Protein AF-A0A7X7MDS0-F1 (afdb_monomer_lite)

Radius of gyration: 14.99 Å; chains: 1; bounding box: 39×28×31 Å

Sequence (74 aa):
MPEMAMGWLLAQPGITSIIFGGRSPGQIAQNARAADIRLDSGMLARIDRLTAPLKQIVGPNADPWLDGAESRVR

Secondary structure (DSSP, 8-state):
-HHHHHHHHHTSTT--------SSHHHHHHHHGGGG----HHHHHHHHHHHHHHHHHH-S---TTS-STT-S--

Structure (mmCIF, N/CA/C/O backbone):
data_AF-A0A7X7MDS0-F1
#
_entry.id   AF-A0A7X7MDS0-F1
#
loop_
_atom_site.group_PDB
_atom_site.id
_atom_site.type_symbol
_atom_site.label_atom_id
_atom_site.label_alt_id
_atom_site.label_comp_id
_atom_site.label_asym_id
_atom_site.label_entity_id
_atom_site.label_seq_id
_atom_site.pdbx_PDB_ins_code
_atom_site.Cartn_x
_atom_site.Cartn_y
_atom_site.Cartn_z
_atom_site.occupancy
_atom_site.B_iso_or_equiv
_atom_site.auth_seq_id
_atom_site.auth_comp_id
_atom_site.auth_asym_id
_atom_site.auth_atom_id
_atom_site.pdbx_PDB_model_num
ATOM 1 N N . MET A 1 1 ? -3.987 11.072 -4.362 1.00 74.25 1 MET A N 1
ATOM 2 C CA . MET A 1 1 ? -4.797 9.837 -4.428 1.00 74.25 1 MET A CA 1
ATOM 3 C C . MET A 1 1 ? -4.170 8.671 -3.637 1.00 74.25 1 MET A C 1
ATOM 5 O O . MET A 1 1 ? -4.151 7.559 -4.159 1.00 74.25 1 MET A O 1
ATOM 9 N N . PRO A 1 2 ? -3.639 8.863 -2.410 1.00 89.88 2 PRO A N 1
ATOM 10 C CA . PRO A 1 2 ? -3.131 7.742 -1.610 1.00 89.88 2 PRO A CA 1
ATOM 11 C C . PRO A 1 2 ? -4.221 6.708 -1.297 1.00 89.88 2 PRO A C 1
ATOM 13 O O . PRO A 1 2 ? -3.969 5.511 -1.402 1.00 89.88 2 PRO A O 1
ATOM 16 N N . GLU A 1 3 ? -5.442 7.154 -0.995 1.00 93.12 3 GLU A N 1
ATOM 17 C CA . GLU A 1 3 ? -6.553 6.274 -0.638 1.00 93.12 3 GLU A CA 1
ATOM 18 C C . GLU A 1 3 ? -6.872 5.259 -1.746 1.00 93.12 3 GLU A C 1
ATOM 20 O O . GLU A 1 3 ? -7.008 4.078 -1.452 1.00 93.12 3 GLU A O 1
ATOM 25 N N . MET A 1 4 ? -6.870 5.670 -3.021 1.00 93.12 4 MET A N 1
ATOM 26 C CA . MET A 1 4 ? -7.114 4.783 -4.170 1.00 93.12 4 MET A CA 1
ATOM 27 C C . MET A 1 4 ? -6.035 3.704 -4.327 1.00 93.12 4 MET A C 1
ATOM 29 O O . MET A 1 4 ? -6.352 2.543 -4.571 1.00 93.12 4 MET A O 1
ATOM 33 N N . ALA A 1 5 ? -4.759 4.077 -4.184 1.00 93.88 5 ALA A N 1
ATOM 34 C CA . ALA A 1 5 ? -3.652 3.125 -4.276 1.00 93.88 5 ALA A CA 1
ATOM 35 C C . ALA A 1 5 ? -3.708 2.092 -3.139 1.00 93.88 5 ALA A C 1
ATOM 37 O O . ALA A 1 5 ? -3.498 0.901 -3.359 1.00 93.88 5 ALA A O 1
ATOM 38 N N . MET A 1 6 ? -4.054 2.542 -1.933 1.00 95.94 6 MET A N 1
ATOM 39 C CA . MET A 1 6 ? -4.250 1.677 -0.773 1.00 95.94 6 MET A CA 1
ATOM 40 C C . MET A 1 6 ? -5.489 0.782 -0.901 1.00 95.94 6 MET A C 1
ATOM 42 O O . MET A 1 6 ? -5.414 -0.399 -0.578 1.00 95.94 6 MET A O 1
ATOM 46 N N . GLY A 1 7 ? -6.599 1.304 -1.428 1.00 95.94 7 GLY A N 1
ATOM 47 C CA . GLY A 1 7 ? -7.796 0.517 -1.731 1.00 95.94 7 GLY A CA 1
ATOM 48 C C . GLY A 1 7 ? -7.525 -0.564 -2.781 1.00 95.94 7 GLY A C 1
ATOM 49 O O . GLY A 1 7 ? -7.977 -1.695 -2.633 1.00 95.94 7 GLY A O 1
ATOM 50 N N . TRP A 1 8 ? -6.709 -0.264 -3.800 1.00 96.25 8 TRP A N 1
ATOM 51 C CA . TRP A 1 8 ? -6.238 -1.274 -4.756 1.00 96.25 8 TRP A CA 1
ATOM 52 C C . TRP A 1 8 ? -5.413 -2.376 -4.091 1.00 96.25 8 TRP A C 1
ATOM 54 O O . TRP A 1 8 ? -5.603 -3.546 -4.421 1.00 96.25 8 TRP A O 1
ATOM 64 N N . LEU A 1 9 ? -4.537 -2.018 -3.145 1.00 95.56 9 LEU A N 1
ATOM 65 C CA . LEU A 1 9 ? -3.725 -2.984 -2.407 1.00 95.56 9 LEU A CA 1
ATOM 66 C C . LEU A 1 9 ? -4.601 -3.902 -1.539 1.00 95.56 9 LEU A C 1
ATOM 68 O O . LEU A 1 9 ? -4.413 -5.113 -1.567 1.00 95.56 9 LEU A O 1
ATOM 72 N N . LEU A 1 10 ? -5.595 -3.344 -0.839 1.00 96.00 10 LEU A N 1
ATOM 73 C CA . LEU A 1 10 ? -6.574 -4.105 -0.048 1.00 96.00 10 LEU A CA 1
ATOM 74 C C . LEU A 1 10 ? -7.486 -5.002 -0.899 1.00 96.00 10 LEU A C 1
ATOM 76 O O . LEU A 1 10 ? -8.006 -5.992 -0.398 1.00 96.00 10 LEU A O 1
ATOM 80 N N . ALA A 1 11 ? -7.684 -4.677 -2.178 1.00 96.06 11 ALA A N 1
ATOM 81 C CA . ALA A 1 11 ? -8.463 -5.501 -3.098 1.00 96.06 11 ALA A CA 1
ATOM 82 C C . ALA A 1 11 ? -7.688 -6.720 -3.644 1.00 96.06 11 ALA A C 1
ATOM 84 O O . ALA A 1 11 ? -8.284 -7.557 -4.323 1.00 96.06 11 ALA A O 1
ATOM 85 N N . GLN A 1 12 ? -6.375 -6.830 -3.393 1.00 95.19 12 GLN A N 1
ATOM 86 C CA . GLN A 1 12 ? -5.572 -7.941 -3.905 1.00 95.19 12 GLN A CA 1
ATOM 87 C C . GLN A 1 12 ? -5.790 -9.238 -3.109 1.00 95.19 12 GLN A C 1
ATOM 89 O O . GLN A 1 12 ? -5.876 -9.208 -1.878 1.00 95.19 12 GLN A O 1
ATOM 94 N N . PRO A 1 13 ? -5.798 -10.405 -3.779 1.00 94.50 13 PRO A N 1
ATOM 95 C CA . PRO A 1 13 ? -5.841 -11.692 -3.097 1.00 94.50 13 PRO A CA 1
ATOM 96 C C . PRO A 1 13 ? -4.685 -11.854 -2.101 1.00 94.50 13 PRO A C 1
ATOM 98 O O . PRO A 1 13 ? -3.524 -11.625 -2.434 1.00 94.50 13 PRO A O 1
ATOM 101 N N . GLY A 1 14 ? -5.006 -12.281 -0.878 1.00 95.88 14 GLY A N 1
ATOM 102 C CA . GLY A 1 14 ? -4.018 -12.548 0.173 1.00 95.88 14 GLY A CA 1
ATOM 103 C C . GLY A 1 14 ? -3.576 -11.326 0.985 1.00 95.88 14 GLY A C 1
ATOM 104 O O . GLY A 1 14 ? -2.861 -11.498 1.969 1.00 95.88 14 GLY A O 1
ATOM 105 N N . ILE A 1 15 ? -4.024 -10.115 0.639 1.00 95.62 15 ILE A N 1
ATOM 106 C CA . ILE A 1 15 ? -3.770 -8.913 1.439 1.00 95.62 15 ILE A CA 1
ATOM 107 C C . ILE A 1 15 ? -4.924 -8.703 2.421 1.00 95.62 15 ILE A C 1
ATOM 109 O O . ILE A 1 15 ? -6.057 -8.457 2.025 1.00 95.62 15 ILE A O 1
ATOM 113 N N . THR A 1 16 ? -4.636 -8.796 3.719 1.00 94.62 16 THR A N 1
ATOM 114 C CA . THR A 1 16 ? -5.631 -8.603 4.792 1.00 94.62 16 THR A CA 1
ATOM 115 C C . THR A 1 16 ? -5.488 -7.265 5.510 1.00 94.62 16 THR A C 1
ATOM 117 O O . THR A 1 16 ? -6.429 -6.800 6.151 1.00 94.62 16 THR A O 1
ATOM 120 N N . SER A 1 17 ? -4.319 -6.633 5.415 1.00 95.19 17 SER A N 1
ATOM 121 C CA . SER A 1 17 ? -4.037 -5.332 6.008 1.00 95.19 17 SER A CA 1
ATOM 122 C C . SER A 1 17 ? -2.956 -4.599 5.221 1.00 95.19 17 SER A C 1
ATOM 124 O O . SER A 1 17 ? -2.210 -5.188 4.438 1.00 95.19 17 SER A O 1
ATOM 126 N N . ILE A 1 18 ? -2.884 -3.288 5.431 1.00 94.81 18 ILE A N 1
ATOM 127 C CA . ILE A 1 18 ? -1.861 -2.415 4.861 1.00 94.81 18 ILE A CA 1
ATOM 128 C C . ILE A 1 18 ? -1.273 -1.553 5.974 1.00 94.81 18 ILE A C 1
ATOM 130 O O . ILE A 1 18 ? -1.971 -1.187 6.921 1.00 94.81 18 ILE A O 1
ATOM 134 N N . ILE A 1 19 ? 0.004 -1.204 5.847 1.00 94.94 19 ILE A N 1
ATOM 135 C CA . ILE A 1 19 ? 0.682 -0.282 6.758 1.00 94.94 19 ILE A CA 1
ATOM 136 C C . ILE A 1 19 ? 0.965 0.999 5.980 1.00 94.94 19 ILE A C 1
ATOM 138 O O . ILE A 1 19 ? 1.607 0.963 4.932 1.00 94.94 19 ILE A O 1
ATOM 142 N N . PHE A 1 20 ? 0.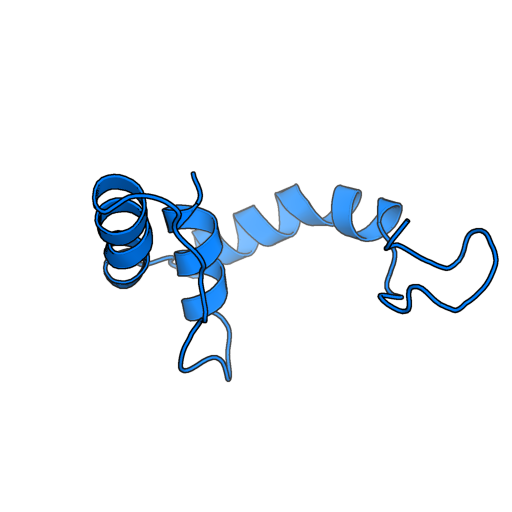487 2.132 6.489 1.00 94.56 20 PHE A N 1
ATOM 143 C CA . PHE A 1 20 ? 0.729 3.445 5.898 1.00 94.56 20 PHE A CA 1
ATOM 144 C C . PHE A 1 20 ? 1.268 4.424 6.939 1.00 94.56 20 PHE A C 1
ATOM 146 O O . PHE A 1 20 ? 0.900 4.385 8.112 1.00 94.56 20 PHE A O 1
ATOM 153 N N . GLY A 1 21 ? 2.131 5.335 6.495 1.00 94.19 21 GLY A N 1
ATOM 154 C CA . GLY A 1 21 ? 2.576 6.466 7.303 1.00 94.19 21 GLY A CA 1
ATOM 155 C C . GLY A 1 21 ? 1.634 7.666 7.184 1.00 94.19 21 GLY A C 1
ATOM 156 O O . GLY A 1 21 ? 0.884 7.802 6.218 1.00 94.19 21 GLY A O 1
ATOM 157 N N . GLY A 1 22 ? 1.722 8.584 8.142 1.00 95.00 22 GLY A N 1
ATOM 158 C CA . GLY A 1 22 ? 1.115 9.909 8.063 1.00 95.00 22 GLY A CA 1
ATOM 159 C C . GLY A 1 22 ? 1.823 10.862 9.018 1.00 95.00 22 GLY A C 1
ATOM 160 O O . GLY A 1 22 ? 2.127 10.500 10.150 1.00 95.00 22 GLY A O 1
ATOM 161 N N .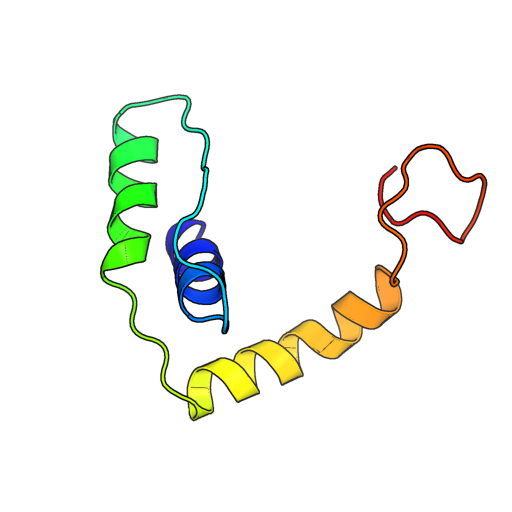 ARG A 1 23 ? 2.125 12.072 8.547 1.00 97.12 23 ARG A N 1
ATOM 162 C CA . ARG A 1 23 ? 2.822 13.124 9.306 1.00 97.12 23 ARG A CA 1
ATOM 163 C C . ARG A 1 23 ? 1.852 14.105 9.969 1.00 97.12 23 ARG A C 1
ATOM 165 O O . ARG A 1 23 ? 2.286 14.965 10.725 1.00 97.12 23 ARG A O 1
ATOM 172 N N . SER A 1 24 ? 0.555 13.999 9.683 1.00 97.75 24 SER A N 1
ATOM 173 C CA . SER A 1 24 ? -0.492 14.813 10.300 1.00 97.75 24 SER A CA 1
ATOM 174 C C . SER A 1 24 ? -1.795 14.023 10.477 1.00 97.75 24 SER A C 1
ATOM 176 O O . SER A 1 24 ? -2.048 13.083 9.716 1.00 97.75 24 SER A O 1
ATOM 178 N N . PRO A 1 25 ? -2.672 14.422 11.418 1.00 97.69 25 PRO A N 1
ATOM 179 C CA . PRO A 1 25 ? -3.976 13.781 11.602 1.00 97.69 25 PRO A CA 1
ATOM 180 C C . PRO A 1 25 ? -4.832 13.762 10.329 1.00 97.69 25 PRO A C 1
ATOM 182 O O . PRO A 1 25 ? -5.486 12.765 10.036 1.00 97.69 25 PRO A O 1
ATOM 185 N N . GLY A 1 26 ? -4.779 14.830 9.526 1.00 97.12 26 GLY A N 1
ATOM 186 C CA . GLY A 1 26 ? -5.507 14.906 8.256 1.00 97.12 26 GLY A CA 1
ATOM 187 C C . GLY A 1 26 ? -5.055 13.851 7.241 1.00 97.12 26 GLY A C 1
ATOM 188 O O . GLY A 1 26 ? -5.889 13.287 6.536 1.00 97.12 26 GLY A O 1
ATOM 189 N N . GLN A 1 27 ? -3.758 13.528 7.207 1.00 96.12 27 GLN A N 1
ATOM 190 C CA . GLN A 1 27 ? -3.235 12.455 6.356 1.00 96.12 27 GLN A CA 1
ATOM 191 C C . GLN A 1 27 ? -3.695 11.079 6.837 1.00 96.12 27 GLN A C 1
ATOM 193 O O . GLN A 1 27 ? -4.082 10.252 6.019 1.00 96.12 27 GLN A O 1
ATOM 198 N N . ILE A 1 28 ? -3.716 10.844 8.152 1.00 96.50 28 ILE A N 1
ATOM 199 C CA . ILE A 1 28 ? -4.224 9.587 8.720 1.00 96.50 28 ILE A CA 1
ATOM 200 C C . ILE A 1 28 ? -5.703 9.404 8.372 1.00 96.50 28 ILE A C 1
ATOM 202 O O . ILE A 1 28 ? -6.087 8.351 7.869 1.00 96.50 28 ILE A O 1
ATOM 206 N N . ALA A 1 29 ? -6.517 10.447 8.557 1.00 95.94 29 ALA A N 1
ATOM 207 C CA . ALA A 1 29 ? -7.931 10.422 8.193 1.00 95.94 29 ALA A CA 1
ATOM 208 C C . ALA A 1 29 ? -8.136 10.210 6.684 1.00 95.94 29 ALA A C 1
ATOM 210 O O . ALA A 1 29 ? -9.049 9.494 6.282 1.00 95.94 29 ALA A O 1
ATOM 211 N N . GLN A 1 30 ? -7.285 10.800 5.836 1.00 95.81 30 GLN A N 1
ATOM 212 C CA . GLN A 1 30 ? -7.315 10.549 4.397 1.00 95.81 30 GLN A CA 1
ATOM 213 C C . GLN A 1 30 ? -6.982 9.100 4.050 1.00 95.81 30 GLN A C 1
ATOM 215 O O . GLN A 1 30 ? -7.701 8.488 3.265 1.00 95.81 30 GLN A O 1
ATOM 220 N N . ASN A 1 31 ? -5.927 8.551 4.642 1.00 95.88 31 ASN A N 1
ATOM 221 C CA . ASN A 1 31 ? -5.487 7.194 4.367 1.00 95.88 31 ASN A CA 1
ATOM 222 C C . ASN A 1 31 ? -6.513 6.154 4.831 1.00 95.88 31 ASN A C 1
ATOM 224 O O . ASN A 1 31 ? -6.771 5.194 4.111 1.00 95.88 31 ASN A O 1
ATOM 228 N N . ALA A 1 32 ? -7.155 6.384 5.981 1.00 94.94 32 ALA A N 1
ATOM 229 C CA . ALA A 1 32 ? -8.184 5.503 6.530 1.00 94.94 32 ALA A CA 1
ATOM 230 C C . ALA A 1 32 ? -9.382 5.305 5.581 1.00 94.94 32 ALA A C 1
ATOM 232 O O . ALA A 1 32 ? -9.947 4.214 5.541 1.00 94.94 32 ALA A O 1
ATOM 233 N N . ARG A 1 33 ? -9.716 6.304 4.747 1.00 95.94 33 ARG A N 1
ATOM 234 C CA . ARG A 1 33 ? -10.782 6.189 3.731 1.00 95.94 33 ARG A CA 1
ATOM 235 C C . ARG A 1 33 ? -10.510 5.129 2.662 1.00 95.94 33 ARG A C 1
ATOM 237 O O . ARG A 1 33 ? -11.424 4.766 1.933 1.00 95.94 33 ARG A O 1
ATOM 244 N N . ALA A 1 34 ? -9.282 4.616 2.554 1.00 96.31 34 ALA A N 1
ATOM 245 C CA . ALA A 1 34 ? -8.971 3.504 1.659 1.00 96.31 34 ALA A CA 1
ATOM 246 C C . ALA A 1 34 ? -9.813 2.251 1.952 1.00 96.31 34 ALA A C 1
ATOM 248 O O . ALA A 1 34 ? -10.119 1.509 1.024 1.00 96.31 34 ALA A O 1
ATOM 249 N N . ALA A 1 35 ? -10.212 2.038 3.212 1.00 94.75 35 ALA A N 1
ATOM 250 C CA . ALA A 1 35 ? -11.034 0.898 3.619 1.00 94.75 35 ALA A CA 1
ATOM 251 C C . ALA A 1 35 ? -12.446 0.912 3.001 1.00 94.75 35 ALA A C 1
ATOM 253 O O . ALA A 1 35 ? -13.058 -0.142 2.845 1.00 94.75 35 ALA A O 1
ATOM 254 N N . ASP A 1 36 ? -12.945 2.090 2.616 1.00 95.62 36 ASP A N 1
ATOM 255 C CA . ASP A 1 36 ? -14.267 2.250 2.004 1.00 95.62 36 ASP A CA 1
ATOM 256 C C . ASP A 1 36 ? -14.240 2.084 0.477 1.00 95.62 36 ASP A C 1
ATOM 258 O O . ASP A 1 36 ? -15.288 2.013 -0.173 1.00 95.62 36 ASP A O 1
ATOM 262 N N . ILE A 1 37 ? -13.049 2.023 -0.126 1.00 95.12 37 ILE A N 1
ATOM 263 C CA . ILE A 1 37 ? -12.902 1.909 -1.574 1.00 95.12 37 ILE A CA 1
ATOM 264 C C . ILE A 1 37 ? -13.170 0.470 -1.999 1.00 95.12 37 ILE A C 1
ATOM 266 O O . ILE A 1 37 ? -12.453 -0.459 -1.637 1.00 95.12 37 ILE A O 1
ATOM 270 N N . ARG A 1 38 ? -14.187 0.300 -2.845 1.00 93.88 38 ARG A N 1
ATOM 271 C CA . ARG A 1 38 ? -14.510 -0.971 -3.494 1.00 93.88 38 ARG A CA 1
ATOM 272 C C . ARG A 1 38 ? -14.185 -0.874 -4.975 1.00 93.88 38 ARG A C 1
ATOM 274 O O . ARG A 1 38 ? -14.716 -0.011 -5.669 1.00 93.88 38 ARG A O 1
ATOM 281 N N . LEU A 1 39 ? -13.317 -1.761 -5.447 1.00 94.19 39 LEU A N 1
ATOM 282 C CA . LEU A 1 39 ? -12.948 -1.866 -6.854 1.00 94.19 39 LEU A CA 1
ATOM 283 C C . LEU A 1 39 ? -13.535 -3.156 -7.410 1.00 94.19 39 LEU A C 1
ATOM 285 O O . LEU A 1 39 ? -13.207 -4.242 -6.937 1.00 94.19 39 LEU A O 1
ATOM 289 N N . ASP A 1 40 ? -14.412 -3.035 -8.400 1.00 95.12 40 ASP A 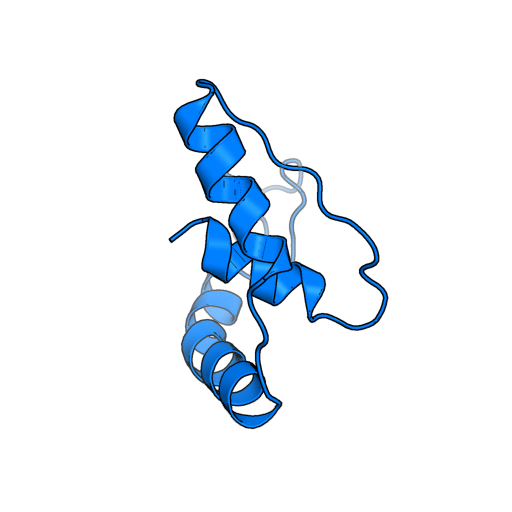N 1
ATOM 290 C CA . ASP A 1 40 ? -14.896 -4.199 -9.132 1.00 95.12 40 ASP A CA 1
ATOM 291 C C . ASP A 1 40 ? -13.809 -4.781 -10.055 1.00 95.12 40 ASP A C 1
ATOM 293 O O . ASP A 1 40 ? -12.752 -4.185 -10.297 1.00 95.12 40 ASP A O 1
ATOM 297 N N . SER A 1 41 ? -14.082 -5.970 -10.590 1.00 94.75 41 SER A N 1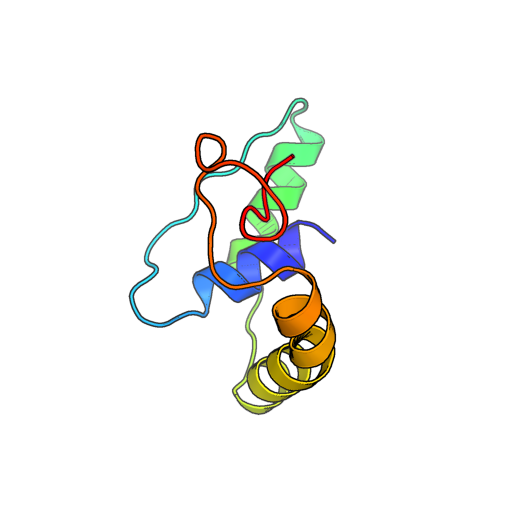
ATOM 298 C CA . SER A 1 41 ? -13.167 -6.685 -11.482 1.00 94.75 41 SER A CA 1
ATOM 299 C C . SER A 1 41 ? -12.827 -5.900 -12.755 1.00 94.75 41 SER A C 1
ATOM 301 O O . SER A 1 41 ? -11.700 -5.987 -13.244 1.00 94.75 41 SER A O 1
ATOM 303 N N . GLY A 1 42 ? -13.758 -5.097 -13.278 1.00 97.31 42 GLY A N 1
ATOM 304 C CA . GLY A 1 42 ? -13.525 -4.249 -14.444 1.00 97.31 42 GLY A CA 1
ATOM 305 C C . GLY A 1 42 ? -12.550 -3.111 -14.141 1.00 97.31 42 GLY A C 1
ATOM 306 O O . GLY A 1 42 ? -11.653 -2.825 -14.940 1.00 97.31 42 GLY A O 1
ATOM 307 N N . MET A 1 43 ? -12.681 -2.493 -12.968 1.00 95.81 43 MET A N 1
ATOM 308 C CA . MET A 1 43 ? -11.786 -1.442 -12.499 1.00 95.81 43 MET A CA 1
ATOM 309 C C . MET A 1 43 ? -10.383 -1.982 -12.226 1.00 95.81 43 MET A C 1
ATOM 311 O O . MET A 1 43 ? -9.407 -1.377 -12.669 1.00 95.81 43 MET A O 1
ATOM 315 N N . LEU A 1 44 ? -10.270 -3.142 -11.571 1.00 95.69 44 LEU A N 1
ATOM 316 C CA . LEU A 1 44 ? -8.986 -3.813 -11.345 1.00 95.69 44 LEU A CA 1
ATOM 317 C C . LEU A 1 44 ? -8.276 -4.111 -12.672 1.00 95.69 44 LEU A C 1
ATOM 319 O O . LEU A 1 44 ? -7.138 -3.687 -12.868 1.00 95.69 44 LEU A O 1
ATOM 323 N N . ALA A 1 45 ? -8.984 -4.710 -13.635 1.00 96.25 45 ALA A N 1
ATOM 324 C CA . ALA A 1 45 ? -8.433 -4.989 -14.961 1.00 96.25 45 ALA A CA 1
ATOM 325 C C . ALA A 1 45 ? -8.007 -3.713 -15.710 1.00 96.25 45 ALA A C 1
ATOM 327 O O . ALA A 1 45 ? -7.015 -3.705 -16.447 1.00 96.25 45 ALA A O 1
ATOM 328 N N . ARG A 1 46 ? -8.740 -2.606 -15.532 1.00 97.12 46 ARG A N 1
ATOM 329 C CA . ARG A 1 46 ? -8.373 -1.307 -16.108 1.00 97.12 46 ARG A CA 1
ATOM 330 C C . ARG A 1 46 ? -7.097 -0.754 -15.477 1.00 97.12 46 ARG A C 1
ATOM 332 O O . ARG A 1 46 ? -6.238 -0.272 -16.214 1.00 97.12 46 ARG A O 1
ATOM 339 N N . ILE A 1 47 ? -6.963 -0.825 -14.154 1.00 95.19 47 ILE A N 1
ATOM 340 C CA . ILE A 1 47 ? -5.755 -0.397 -13.433 1.00 95.19 47 ILE A CA 1
ATOM 341 C C . ILE A 1 47 ? -4.549 -1.216 -13.899 1.00 95.19 47 ILE A C 1
ATOM 343 O O . ILE A 1 47 ? -3.503 -0.642 -14.209 1.00 95.19 47 ILE A O 1
ATOM 347 N N . ASP A 1 48 ? -4.696 -2.533 -14.030 1.00 94.62 48 ASP A N 1
ATOM 348 C CA . ASP A 1 48 ? -3.615 -3.394 -14.510 1.00 94.62 48 ASP A CA 1
ATOM 349 C C . ASP A 1 48 ? -3.173 -3.033 -15.925 1.00 94.62 48 ASP A C 1
ATOM 351 O O . ASP A 1 48 ? -1.978 -2.867 -16.170 1.00 94.62 48 ASP A O 1
ATOM 355 N N . ARG A 1 49 ? -4.122 -2.807 -16.840 1.00 97.50 49 ARG A N 1
ATOM 356 C CA . ARG A 1 49 ? -3.812 -2.386 -18.212 1.00 97.50 49 ARG A CA 1
ATOM 357 C C . ARG A 1 49 ? -3.075 -1.048 -18.259 1.00 97.50 49 ARG A C 1
ATOM 359 O O . ARG A 1 49 ? -2.120 -0.907 -19.015 1.00 97.50 49 ARG A O 1
ATOM 366 N N . LEU A 1 50 ? -3.520 -0.071 -17.468 1.00 96.88 50 LEU A N 1
ATOM 367 C CA . LEU A 1 50 ? -2.918 1.265 -17.436 1.00 96.88 50 LEU A CA 1
ATOM 368 C C . LEU A 1 50 ? -1.514 1.255 -16.822 1.00 96.88 50 LEU A C 1
ATOM 370 O O . LEU A 1 50 ? -0.659 2.031 -17.237 1.00 96.88 50 LEU A O 1
ATOM 374 N N . THR A 1 51 ? -1.273 0.384 -15.842 1.00 93.88 51 THR A N 1
ATOM 375 C CA . THR A 1 51 ? 0.007 0.319 -15.122 1.00 93.88 51 THR A CA 1
ATOM 376 C C . THR A 1 51 ? 1.017 -0.635 -15.756 1.00 93.88 51 THR A C 1
ATOM 378 O O . THR A 1 51 ? 2.204 -0.522 -15.460 1.00 93.88 51 THR A O 1
ATOM 381 N N . ALA A 1 52 ? 0.597 -1.542 -16.644 1.00 94.88 52 ALA A N 1
ATOM 382 C CA . ALA A 1 52 ? 1.478 -2.524 -17.277 1.00 94.88 52 ALA A CA 1
ATOM 383 C C . ALA A 1 52 ? 2.718 -1.917 -17.971 1.00 94.88 52 ALA A C 1
ATOM 385 O O . ALA A 1 52 ? 3.814 -2.409 -17.700 1.00 94.88 52 ALA A O 1
ATOM 386 N N . PRO A 1 53 ? 2.621 -0.833 -18.773 1.00 95.81 53 PRO A N 1
ATOM 387 C CA . PRO A 1 53 ? 3.806 -0.231 -19.391 1.00 95.81 53 PRO A CA 1
ATOM 388 C C . PRO A 1 53 ? 4.799 0.303 -18.353 1.00 95.81 53 PRO A C 1
ATOM 390 O O . PRO A 1 53 ? 6.006 0.130 -18.486 1.00 95.81 53 PRO A O 1
ATOM 393 N N . LEU A 1 54 ? 4.292 0.898 -17.268 1.00 92.06 54 LEU A N 1
ATOM 394 C CA . LEU A 1 54 ? 5.137 1.383 -16.181 1.00 92.06 54 LEU A CA 1
ATOM 395 C C . LEU A 1 54 ? 5.819 0.223 -15.446 1.00 92.06 54 LEU A C 1
ATOM 397 O O . LEU A 1 54 ? 7.009 0.305 -15.166 1.00 92.06 54 LEU A O 1
ATOM 401 N N . LYS A 1 55 ? 5.097 -0.873 -15.176 1.00 88.94 55 LYS A N 1
ATOM 402 C CA . LYS A 1 55 ? 5.660 -2.081 -14.548 1.00 88.94 55 LYS A CA 1
ATOM 403 C C . LYS A 1 55 ? 6.807 -2.674 -15.383 1.00 88.94 55 LYS A C 1
ATOM 405 O O . LYS A 1 55 ? 7.765 -3.170 -14.802 1.00 88.94 55 LYS A O 1
ATOM 410 N N . GLN A 1 56 ? 6.741 -2.586 -16.716 1.00 89.50 56 GLN A N 1
ATOM 411 C CA . GLN A 1 56 ? 7.829 -3.016 -17.608 1.00 89.50 56 GLN A CA 1
ATOM 412 C C . GLN A 1 56 ? 9.069 -2.121 -17.502 1.00 89.50 56 GLN A C 1
ATOM 414 O O . GLN A 1 56 ? 10.176 -2.640 -17.447 1.00 89.50 56 GLN A O 1
ATOM 419 N N . ILE A 1 57 ? 8.885 -0.798 -17.440 1.00 88.06 57 ILE A N 1
ATOM 420 C CA . ILE A 1 57 ? 9.988 0.169 -17.294 1.00 88.06 57 ILE A CA 1
ATOM 421 C C . ILE A 1 57 ? 10.657 0.033 -15.924 1.00 88.06 57 ILE A C 1
ATOM 423 O O . ILE A 1 57 ? 11.877 0.081 -15.817 1.00 88.06 57 ILE A O 1
ATOM 427 N N . VAL A 1 58 ? 9.844 -0.114 -14.877 1.00 84.88 58 VAL A N 1
ATOM 428 C CA . VAL A 1 58 ? 10.304 -0.233 -13.491 1.00 84.88 58 VAL A CA 1
ATOM 429 C C . VAL A 1 58 ? 11.000 -1.576 -13.263 1.00 84.88 58 VAL A C 1
ATOM 431 O O . VAL A 1 58 ? 11.943 -1.644 -12.493 1.00 84.88 58 VAL A O 1
ATOM 434 N N . GLY A 1 59 ? 10.587 -2.642 -13.944 1.00 81.88 59 GLY A N 1
ATOM 435 C CA . GLY A 1 59 ? 11.236 -3.941 -13.825 1.00 81.88 59 GLY A CA 1
ATOM 436 C C . GLY A 1 59 ? 10.894 -4.696 -12.527 1.00 81.88 59 GLY A C 1
ATOM 437 O O . GLY A 1 59 ? 10.247 -4.181 -11.600 1.00 81.88 59 GLY A O 1
ATOM 438 N N . PRO A 1 60 ? 11.266 -5.983 -12.457 1.00 81.12 60 PRO A N 1
ATOM 439 C CA . PRO A 1 60 ? 10.790 -6.888 -11.414 1.00 81.12 60 PRO A CA 1
ATOM 440 C C . PRO A 1 60 ? 11.562 -6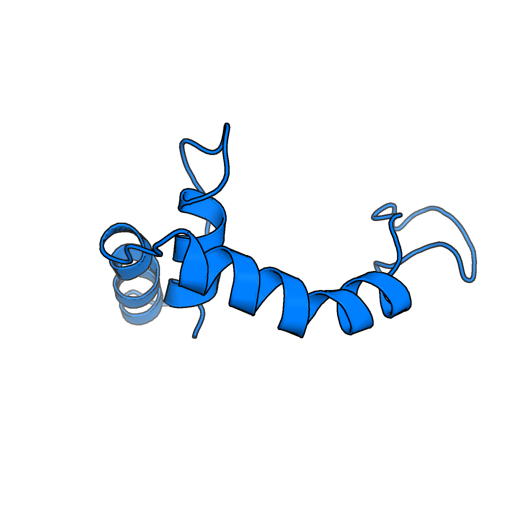.779 -10.093 1.00 81.12 60 PRO A C 1
ATOM 442 O O . PRO A 1 60 ? 11.010 -7.115 -9.046 1.00 81.12 60 PRO A O 1
ATOM 445 N N . ASN A 1 61 ? 12.809 -6.314 -10.122 1.00 82.00 61 ASN A N 1
ATOM 446 C CA . ASN A 1 61 ? 13.735 -6.458 -9.006 1.00 82.00 61 ASN A CA 1
ATOM 447 C C . ASN A 1 61 ? 13.714 -5.240 -8.069 1.00 82.00 61 ASN A C 1
ATOM 449 O O . ASN A 1 61 ? 14.006 -4.116 -8.468 1.00 82.00 61 ASN A O 1
ATOM 453 N N . ALA A 1 62 ? 13.344 -5.493 -6.814 1.00 78.88 62 ALA A N 1
ATOM 454 C CA . ALA A 1 62 ? 13.215 -4.497 -5.754 1.00 78.88 62 ALA A CA 1
ATOM 455 C C . ALA A 1 62 ? 14.456 -4.375 -4.858 1.00 78.88 62 ALA A C 1
ATOM 457 O O . ALA A 1 62 ? 14.387 -3.662 -3.860 1.00 78.88 62 ALA A O 1
ATOM 458 N N . ASP A 1 63 ? 15.536 -5.097 -5.157 1.00 82.69 63 ASP A N 1
ATOM 459 C CA . ASP A 1 63 ? 16.738 -5.117 -4.330 1.00 82.69 63 ASP A CA 1
ATOM 460 C C . ASP A 1 63 ? 17.566 -3.837 -4.538 1.00 82.69 63 ASP A C 1
ATOM 462 O O . ASP A 1 63 ? 18.069 -3.610 -5.645 1.00 82.69 63 ASP A O 1
ATOM 466 N N . PRO A 1 64 ? 17.724 -2.987 -3.509 1.00 75.56 64 PRO A N 1
ATOM 467 C CA . PRO A 1 64 ? 18.533 -1.778 -3.613 1.00 75.56 64 PRO A CA 1
ATOM 468 C C . PRO A 1 64 ? 20.048 -2.054 -3.612 1.00 75.56 64 PRO A C 1
ATOM 470 O O . PRO A 1 64 ? 20.821 -1.131 -3.847 1.00 75.56 64 PRO A O 1
ATOM 473 N N . TRP A 1 65 ? 20.489 -3.288 -3.333 1.00 78.81 65 TRP A N 1
ATOM 474 C CA . TRP A 1 65 ? 21.905 -3.659 -3.195 1.00 78.81 65 TRP A CA 1
ATOM 475 C C . TRP A 1 65 ? 22.474 -4.425 -4.396 1.00 78.81 65 TRP A C 1
ATOM 477 O O . TRP A 1 65 ? 23.649 -4.785 -4.383 1.00 78.81 65 TRP A O 1
ATOM 487 N N . LEU A 1 66 ? 21.661 -4.690 -5.421 1.00 71.62 66 LEU A N 1
ATOM 488 C CA . LEU A 1 66 ? 22.120 -5.260 -6.688 1.00 71.62 66 LEU A CA 1
ATOM 489 C C . LEU A 1 66 ? 22.511 -4.142 -7.666 1.00 71.62 66 LEU A C 1
ATOM 491 O O . LEU A 1 66 ? 21.708 -3.264 -7.982 1.00 71.62 66 LEU A O 1
ATOM 495 N N . ASP A 1 67 ? 23.743 -4.201 -8.167 1.00 63.81 67 ASP A N 1
ATOM 496 C CA . ASP A 1 67 ? 24.319 -3.194 -9.061 1.00 63.81 67 ASP A CA 1
ATOM 497 C C . ASP A 1 67 ? 23.613 -3.143 -10.438 1.00 63.81 67 ASP A C 1
ATOM 499 O O . ASP A 1 67 ? 23.311 -4.169 -11.048 1.00 63.81 67 ASP A O 1
ATOM 503 N N . GLY A 1 68 ? 23.436 -1.937 -11.001 1.00 64.69 68 GLY A N 1
ATOM 504 C CA . GLY A 1 68 ? 23.203 -1.731 -12.443 1.00 64.69 68 GLY A CA 1
ATOM 505 C C . GLY A 1 68 ? 21.762 -1.447 -12.907 1.00 64.69 68 GLY A C 1
ATOM 506 O O . GLY A 1 68 ? 20.969 -0.824 -12.204 1.00 64.69 68 GLY A O 1
ATOM 507 N N . ALA A 1 69 ? 21.468 -1.833 -14.160 1.00 63.59 69 ALA A N 1
ATOM 508 C CA . ALA A 1 69 ? 20.184 -1.654 -14.868 1.00 63.59 69 ALA A CA 1
ATOM 509 C C . ALA A 1 69 ? 19.055 -2.572 -14.356 1.00 63.59 69 ALA A C 1
ATOM 511 O O . ALA A 1 69 ? 17.921 -2.480 -14.818 1.00 63.59 69 ALA A O 1
ATOM 512 N N . GLU A 1 70 ? 19.384 -3.450 -13.411 1.00 64.75 70 GLU A N 1
ATOM 513 C CA . GLU A 1 70 ? 18.497 -4.471 -12.867 1.00 64.75 70 GLU A CA 1
ATOM 514 C C . GLU A 1 70 ? 17.796 -4.019 -11.581 1.00 64.75 70 GLU A C 1
ATOM 516 O O . GLU A 1 70 ? 16.824 -4.652 -11.199 1.00 64.75 70 GLU A O 1
ATOM 521 N N . SER A 1 71 ? 18.239 -2.963 -10.885 1.00 67.62 71 SER A N 1
ATOM 522 C CA . SER A 1 71 ? 17.556 -2.488 -9.670 1.00 67.62 71 SER A CA 1
ATOM 523 C C . SER A 1 71 ? 16.529 -1.401 -9.981 1.00 67.62 71 SER A C 1
ATOM 525 O O . SER A 1 71 ? 16.838 -0.397 -10.627 1.00 67.62 71 SER A O 1
ATOM 527 N N . ARG A 1 72 ? 15.302 -1.573 -9.470 1.00 74.19 72 ARG A N 1
ATOM 528 C CA . ARG A 1 72 ? 14.227 -0.571 -9.575 1.00 74.19 72 ARG A CA 1
ATOM 529 C C . ARG A 1 72 ? 14.173 0.426 -8.422 1.00 74.19 72 ARG A C 1
ATOM 531 O O . ARG A 1 72 ? 13.325 1.317 -8.429 1.00 74.19 72 ARG A O 1
ATOM 538 N N . VAL A 1 73 ? 15.015 0.240 -7.409 1.00 68.19 73 VAL A N 1
ATOM 539 C CA . VAL A 1 73 ? 15.093 1.095 -6.222 1.00 68.19 73 VAL A CA 1
ATOM 540 C C . VAL A 1 73 ? 16.461 1.771 -6.263 1.00 68.19 73 VAL A C 1
ATOM 542 O O . VAL A 1 73 ? 17.464 1.153 -5.931 1.00 68.19 73 VAL A O 1
ATOM 545 N N . ARG A 1 74 ? 16.498 3.019 -6.740 1.00 59.16 74 ARG A N 1
ATOM 546 C CA . ARG A 1 74 ? 17.669 3.904 -6.671 1.00 59.16 74 ARG A CA 1
ATOM 547 C C . ARG A 1 74 ? 17.472 4.954 -5.592 1.00 59.16 74 ARG A C 1
ATOM 549 O O . ARG A 1 74 ? 16.335 5.471 -5.502 1.00 59.16 74 ARG A O 1
#

pLDDT: mean 89.7, std 10.26, range [59.16, 97.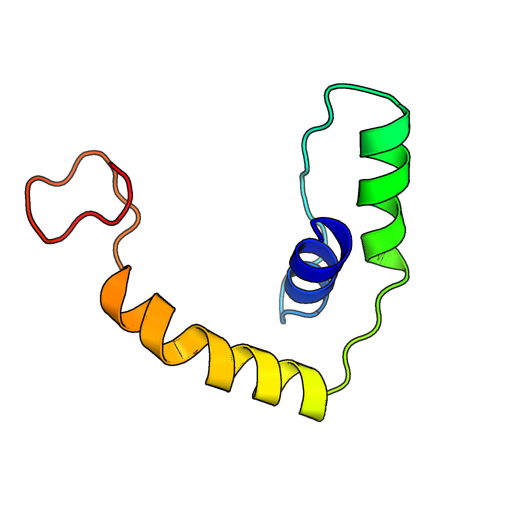75]

Foldseek 3Di:
DLLCVLLLQCPDPPDPDDDDDDPDPVVVVVNVCSVVDDDDPVRNVVVCVVCVVVCVCLADACDPPDDDPHHSHD